Protein AF-A0A0P0C903-F1 (afdb_monomer_lite)

pLDDT: mean 82.74, std 15.5, range [42.97, 96.38]

Sequence (73 aa):
MEGVQETIITIVQILFSIILVIGLIRVVMKFINGAPDALSSLGWLVGGVILWFGFQFFKDDLVGTVGGEGGVR

Radius of gyration: 17.48 Å; chains: 1; bounding box: 34×22×57 Å

Foldseek 3Di:
DVVVVVVVLVVCLVVLVVVLVVLVVVLVVCVVVVPPCSVVSVVVSVVSVVVSVVSVVVVVVVCVVVVPPPDDD

Secondary structure (DSSP, 8-state):
-HHHHHHHHHHHHHHHHHHHHHHHHHHHHHHHTT-TTHHHHHHHHHHHHHHHHHHHHHHHHHHHHHTTSS---

Structure (mmCIF, N/CA/C/O backbone):
data_AF-A0A0P0C903-F1
#
_entry.id   AF-A0A0P0C903-F1
#
loop_
_atom_site.group_PDB
_atom_site.id
_atom_site.type_symbol
_atom_site.label_atom_id
_atom_site.label_alt_id
_atom_site.label_comp_id
_atom_site.label_asym_id
_atom_site.label_entity_id
_atom_site.label_seq_id
_atom_site.pdbx_PDB_ins_code
_atom_site.Cartn_x
_atom_site.Cartn_y
_atom_site.Cartn_z
_atom_site.occupancy
_atom_site.B_iso_or_equiv
_atom_site.auth_seq_id
_atom_site.auth_comp_id
_atom_site.auth_asym_id
_atom_site.auth_atom_id
_atom_site.pdbx_PDB_model_num
ATOM 1 N N . MET A 1 1 ? 22.038 0.618 -21.555 1.00 55.72 1 MET A N 1
ATOM 2 C CA . MET A 1 1 ? 21.165 1.360 -20.613 1.00 55.72 1 MET A CA 1
ATOM 3 C C . MET A 1 1 ? 20.073 0.470 -20.006 1.00 55.72 1 MET A C 1
ATOM 5 O O . MET A 1 1 ? 19.453 0.893 -19.042 1.00 55.72 1 MET A O 1
ATOM 9 N N . GLU A 1 2 ? 19.899 -0.771 -20.479 1.00 59.53 2 GLU A N 1
ATOM 10 C CA . GLU A 1 2 ? 18.889 -1.736 -20.000 1.00 59.53 2 GLU A CA 1
ATOM 11 C C . GLU A 1 2 ? 19.009 -2.075 -18.502 1.00 59.53 2 GLU A C 1
ATOM 13 O O . GLU A 1 2 ? 18.025 -1.992 -17.772 1.00 59.53 2 GLU A O 1
ATOM 18 N N . GLY A 1 3 ? 20.224 -2.304 -17.989 1.00 66.06 3 GLY A N 1
ATOM 19 C CA . GLY A 1 3 ? 20.419 -2.622 -16.564 1.00 66.06 3 GLY A CA 1
ATOM 20 C C . GLY A 1 3 ? 20.044 -1.494 -15.589 1.00 66.06 3 GLY A C 1
ATOM 21 O O . GLY A 1 3 ? 19.735 -1.751 -14.427 1.00 66.06 3 GLY A O 1
ATOM 22 N N . VAL A 1 4 ? 20.023 -0.234 -16.043 1.00 75.00 4 VAL A N 1
ATOM 23 C CA . VAL A 1 4 ? 19.607 0.903 -15.200 1.00 75.00 4 VAL A CA 1
ATOM 24 C C . VAL A 1 4 ? 18.086 0.915 -15.035 1.00 75.00 4 VAL A C 1
ATOM 26 O O . VAL A 1 4 ? 17.594 1.173 -13.939 1.00 75.00 4 VAL A O 1
ATOM 29 N N . GLN A 1 5 ? 17.337 0.583 -16.091 1.00 74.88 5 GLN A N 1
ATOM 30 C CA . GLN A 1 5 ? 15.875 0.556 -16.064 1.00 74.88 5 GLN A CA 1
ATOM 31 C C . GLN A 1 5 ? 15.347 -0.564 -15.159 1.00 74.88 5 GLN A C 1
ATOM 33 O O . GLN A 1 5 ? 14.502 -0.302 -14.304 1.00 74.88 5 GLN A O 1
ATOM 38 N N . GLU A 1 6 ? 15.895 -1.776 -15.266 1.00 80.19 6 GLU A N 1
ATOM 39 C CA . GLU A 1 6 ? 15.541 -2.894 -14.377 1.00 80.19 6 GLU A CA 1
ATOM 40 C C . GLU A 1 6 ? 15.870 -2.597 -12.909 1.00 80.19 6 GLU A C 1
ATOM 42 O O . GLU A 1 6 ? 15.082 -2.902 -12.007 1.00 80.19 6 GLU A O 1
ATOM 47 N N . THR A 1 7 ? 17.005 -1.936 -12.662 1.00 83.75 7 THR A N 1
ATOM 48 C CA . THR A 1 7 ? 17.404 -1.519 -11.313 1.00 83.75 7 THR A CA 1
ATOM 49 C C . THR A 1 7 ? 16.411 -0.510 -10.732 1.00 83.75 7 THR A C 1
ATOM 51 O O . THR A 1 7 ? 15.975 -0.665 -9.592 1.00 83.75 7 THR A O 1
ATOM 54 N N . ILE A 1 8 ? 15.996 0.495 -11.511 1.00 84.00 8 ILE A N 1
ATOM 55 C CA . ILE A 1 8 ? 15.011 1.497 -11.073 1.00 84.00 8 ILE A CA 1
ATOM 56 C C . ILE A 1 8 ? 13.656 0.840 -10.793 1.00 84.00 8 ILE A C 1
ATOM 58 O O . ILE A 1 8 ? 13.067 1.092 -9.743 1.00 84.00 8 ILE A O 1
ATOM 62 N N . ILE A 1 9 ? 13.181 -0.032 -11.687 1.00 84.75 9 ILE A N 1
ATOM 63 C CA . ILE A 1 9 ? 11.924 -0.772 -11.507 1.00 84.75 9 ILE A CA 1
ATOM 64 C C . ILE A 1 9 ? 11.964 -1.584 -10.208 1.00 84.75 9 ILE A C 1
ATOM 66 O O . ILE A 1 9 ? 11.025 -1.528 -9.413 1.00 84.75 9 ILE A O 1
ATOM 70 N N . THR A 1 10 ? 13.070 -2.287 -9.958 1.00 85.19 10 THR A N 1
ATOM 71 C CA . THR A 1 10 ? 13.257 -3.103 -8.753 1.00 85.19 10 THR A CA 1
ATOM 72 C C . THR A 1 10 ? 13.243 -2.248 -7.486 1.00 85.19 10 THR A C 1
ATOM 74 O O . THR A 1 10 ? 12.536 -2.573 -6.531 1.00 85.19 10 THR A O 1
ATOM 77 N N . ILE A 1 11 ? 13.960 -1.120 -7.481 1.00 89.00 11 ILE A N 1
ATOM 78 C CA . ILE A 1 11 ? 13.987 -0.189 -6.343 1.00 89.00 11 ILE A CA 1
ATOM 79 C C . ILE A 1 11 ? 12.586 0.358 -6.062 1.00 89.00 11 ILE A C 1
ATOM 81 O O . ILE A 1 11 ? 12.135 0.328 -4.916 1.00 89.00 11 ILE A O 1
ATOM 85 N N . VAL A 1 12 ? 11.876 0.821 -7.096 1.00 88.31 12 VAL A N 1
ATOM 86 C CA . VAL A 1 12 ? 10.510 1.340 -6.951 1.00 88.31 12 VAL A CA 1
ATOM 87 C C . VAL A 1 12 ? 9.589 0.254 -6.405 1.00 88.31 12 VAL A C 1
ATOM 89 O O . VAL A 1 12 ? 8.850 0.514 -5.461 1.00 88.31 12 VAL A O 1
ATOM 92 N N . GLN A 1 13 ? 9.673 -0.975 -6.913 1.00 87.56 13 GLN A N 1
ATOM 93 C CA . GLN A 1 13 ? 8.848 -2.094 -6.459 1.00 87.56 13 GLN A CA 1
ATOM 94 C C . GLN A 1 13 ? 9.094 -2.453 -4.982 1.00 87.56 13 GLN A C 1
ATOM 96 O O . GLN A 1 13 ? 8.138 -2.668 -4.228 1.00 87.56 13 GLN A O 1
ATOM 101 N N . ILE A 1 14 ? 10.354 -2.454 -4.540 1.00 91.19 14 ILE A N 1
ATOM 102 C CA . ILE A 1 14 ? 10.714 -2.689 -3.136 1.00 91.19 14 ILE A CA 1
ATOM 103 C C . ILE A 1 14 ? 10.171 -1.561 -2.251 1.00 91.19 14 ILE A C 1
ATOM 105 O O . ILE A 1 14 ? 9.491 -1.831 -1.263 1.00 91.19 14 ILE A O 1
ATOM 109 N N . LEU A 1 15 ? 10.386 -0.298 -2.621 1.00 91.81 15 LEU A N 1
ATOM 110 C CA . LEU A 1 15 ? 9.889 0.840 -1.841 1.00 91.81 15 LEU A CA 1
ATOM 111 C C . LEU A 1 15 ? 8.359 0.853 -1.752 1.00 91.81 15 LEU A C 1
ATOM 113 O O . LEU A 1 15 ? 7.800 1.060 -0.675 1.00 91.81 15 LEU A O 1
ATOM 117 N N . PHE A 1 16 ? 7.673 0.585 -2.862 1.00 90.69 16 PHE A N 1
ATOM 118 C CA . PHE A 1 16 ? 6.213 0.591 -2.903 1.00 90.69 16 PHE A CA 1
ATOM 119 C C . PHE A 1 16 ? 5.611 -0.519 -2.037 1.00 90.69 16 PHE A C 1
ATOM 121 O O . PHE A 1 16 ? 4.647 -0.283 -1.310 1.00 90.69 16 PHE A O 1
ATOM 128 N N . SER A 1 17 ? 6.202 -1.719 -2.063 1.00 90.38 17 SER A N 1
ATOM 129 C CA . SER A 1 17 ? 5.749 -2.828 -1.216 1.00 90.38 17 SER A CA 1
ATOM 130 C C . SER A 1 17 ? 5.933 -2.527 0.276 1.00 90.38 17 SER A C 1
ATOM 132 O O . SER A 1 17 ? 5.007 -2.752 1.055 1.00 90.38 17 SER A O 1
ATOM 134 N N . ILE A 1 18 ? 7.057 -1.920 0.675 1.00 94.62 18 ILE A N 1
ATOM 135 C CA . ILE A 1 18 ? 7.286 -1.464 2.057 1.00 94.62 18 ILE A CA 1
ATOM 136 C C . ILE A 1 18 ? 6.209 -0.461 2.493 1.00 94.62 18 ILE A C 1
ATOM 138 O O . ILE A 1 18 ? 5.640 -0.599 3.577 1.00 94.62 18 ILE A O 1
ATOM 142 N N . ILE A 1 19 ? 5.888 0.524 1.648 1.00 94.00 19 ILE A N 1
ATOM 143 C CA . ILE A 1 19 ? 4.860 1.532 1.951 1.00 94.00 19 ILE A CA 1
ATOM 144 C C . ILE A 1 19 ? 3.493 0.874 2.170 1.00 94.00 19 ILE A C 1
ATOM 146 O O . ILE A 1 19 ? 2.792 1.229 3.120 1.00 94.00 19 ILE A O 1
ATOM 150 N N . LEU A 1 20 ? 3.120 -0.108 1.344 1.00 94.06 20 LEU A N 1
ATOM 151 C CA . LEU A 1 20 ? 1.85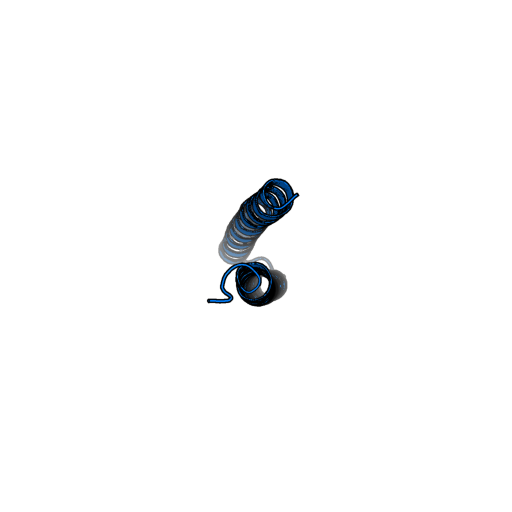9 -0.833 1.508 1.00 94.06 20 LEU A CA 1
ATOM 152 C C . LEU A 1 20 ? 1.813 -1.644 2.801 1.00 94.06 20 LEU A C 1
ATOM 154 O O . LEU A 1 20 ? 0.795 -1.621 3.489 1.00 94.06 20 LEU A O 1
ATOM 158 N N . VAL A 1 21 ? 2.908 -2.312 3.169 1.00 95.38 21 VAL A N 1
ATOM 159 C CA . VAL A 1 21 ? 2.996 -3.052 4.436 1.00 95.38 21 VAL A CA 1
ATOM 160 C C . VAL A 1 21 ? 2.843 -2.106 5.627 1.00 95.38 21 VAL A C 1
ATOM 162 O O . VAL A 1 21 ? 2.067 -2.381 6.541 1.00 95.38 21 VAL A O 1
ATOM 165 N N . ILE A 1 22 ? 3.519 -0.955 5.604 1.00 95.88 22 ILE A N 1
ATOM 166 C CA . ILE A 1 22 ? 3.375 0.070 6.647 1.00 95.88 22 ILE A CA 1
ATOM 167 C C . ILE A 1 22 ? 1.931 0.590 6.696 1.00 95.88 22 ILE A C 1
ATOM 169 O O . ILE A 1 22 ? 1.360 0.741 7.778 1.00 95.88 22 ILE A O 1
ATOM 173 N N . GLY A 1 23 ? 1.319 0.833 5.535 1.00 94.88 23 GLY A N 1
ATOM 174 C CA . GLY A 1 23 ? -0.082 1.230 5.419 1.00 94.88 23 GLY A CA 1
ATOM 175 C C . GLY A 1 23 ? -1.029 0.199 6.033 1.00 94.88 23 GLY A C 1
ATOM 176 O O . GLY A 1 23 ? -1.905 0.565 6.814 1.00 94.88 23 GLY A O 1
ATOM 177 N N . LEU A 1 24 ? -0.805 -1.087 5.759 1.00 95.69 24 LEU A N 1
ATOM 178 C CA . LEU A 1 24 ? -1.569 -2.191 6.332 1.00 95.69 24 LEU A CA 1
ATOM 179 C C . LEU A 1 24 ? -1.462 -2.211 7.856 1.00 95.69 24 LEU A C 1
ATOM 181 O O . LEU A 1 24 ? -2.488 -2.207 8.535 1.00 95.69 24 LEU A O 1
ATOM 185 N N . ILE A 1 25 ? -0.242 -2.157 8.399 1.00 96.38 25 ILE A N 1
ATOM 186 C CA . ILE A 1 25 ? -0.017 -2.118 9.852 1.00 96.38 25 ILE A CA 1
ATOM 187 C C . ILE A 1 25 ? -0.747 -0.920 10.468 1.00 96.38 25 ILE A C 1
ATOM 189 O O . ILE A 1 25 ? -1.427 -1.060 11.484 1.00 96.38 25 ILE A O 1
ATOM 193 N N . ARG A 1 26 ? -0.662 0.256 9.836 1.00 94.19 26 ARG A N 1
ATOM 194 C CA . ARG A 1 26 ? -1.338 1.469 10.310 1.00 94.19 26 ARG A CA 1
ATOM 195 C C . ARG A 1 26 ? -2.856 1.307 10.339 1.00 94.19 26 ARG A C 1
ATOM 197 O O . ARG A 1 26 ? -3.490 1.746 11.296 1.00 94.19 26 ARG A O 1
ATOM 204 N N . VAL A 1 27 ? -3.440 0.699 9.311 1.00 96.12 27 VAL A N 1
ATOM 205 C CA . VAL A 1 27 ? -4.883 0.444 9.243 1.00 96.12 27 VAL A CA 1
ATOM 206 C C . VAL A 1 27 ? -5.305 -0.543 10.327 1.00 96.12 27 VAL A C 1
ATOM 208 O O . VAL A 1 27 ? -6.232 -0.249 11.077 1.00 96.12 27 VAL A O 1
ATOM 211 N N . VAL A 1 28 ? -4.581 -1.654 10.480 1.00 95.81 28 VAL A N 1
ATOM 212 C CA . VAL A 1 28 ? -4.834 -2.651 11.532 1.00 95.81 28 VAL A CA 1
ATOM 213 C C . VAL A 1 28 ? -4.780 -2.007 12.920 1.00 95.81 28 VAL A C 1
ATOM 215 O O . VAL A 1 28 ? -5.713 -2.163 13.704 1.00 95.81 28 VAL A O 1
ATOM 218 N N . MET A 1 29 ? -3.754 -1.200 13.199 1.00 96.06 29 MET A N 1
ATOM 219 C CA . MET A 1 29 ? -3.626 -0.456 14.458 1.00 96.06 29 MET A CA 1
ATOM 220 C C . MET A 1 29 ? -4.815 0.481 14.706 1.00 96.06 29 MET A C 1
ATOM 222 O O . MET A 1 29 ? -5.297 0.587 15.831 1.00 96.06 29 MET A O 1
ATOM 226 N N . LYS A 1 30 ? -5.323 1.152 13.668 1.00 94.44 30 LYS A N 1
ATOM 227 C CA . LYS A 1 30 ? -6.498 2.026 13.792 1.00 94.44 30 LYS A CA 1
ATOM 228 C C . LYS A 1 30 ? -7.777 1.259 14.106 1.00 94.44 30 LYS A C 1
ATOM 230 O O . LYS A 1 30 ? -8.553 1.728 14.932 1.00 94.44 30 LYS A O 1
ATOM 235 N N . PHE A 1 31 ? -7.983 0.094 13.495 1.00 93.75 31 PHE A N 1
ATOM 236 C CA . PHE A 1 31 ? -9.132 -0.757 13.812 1.00 93.75 31 PHE A CA 1
ATOM 237 C C . PHE A 1 31 ? -9.058 -1.312 15.234 1.00 93.75 31 PHE A C 1
ATOM 239 O O . PHE A 1 31 ? -10.053 -1.252 15.950 1.00 93.75 31 PHE A O 1
ATOM 246 N N . ILE A 1 32 ? -7.881 -1.781 15.666 1.00 94.88 32 ILE A N 1
ATOM 247 C CA . ILE A 1 32 ? -7.665 -2.274 17.036 1.00 94.88 32 ILE A CA 1
ATOM 248 C C . ILE A 1 32 ? -7.969 -1.179 18.065 1.00 94.88 32 ILE A C 1
ATOM 250 O O . ILE A 1 32 ? -8.616 -1.442 19.073 1.00 94.88 32 ILE A O 1
ATOM 254 N N . ASN A 1 33 ? -7.553 0.058 17.792 1.00 94.94 33 ASN A N 1
ATOM 255 C CA . ASN A 1 33 ? -7.759 1.189 18.696 1.00 94.94 33 ASN A CA 1
ATOM 256 C C . ASN A 1 33 ? -9.143 1.855 18.562 1.00 94.94 33 ASN A C 1
ATOM 258 O O . ASN A 1 33 ? -9.379 2.880 19.197 1.00 94.94 33 ASN A O 1
ATOM 262 N N . GLY A 1 34 ? -10.046 1.328 17.724 1.00 90.62 34 GLY A N 1
ATOM 263 C CA . GLY A 1 34 ? -11.381 1.901 17.514 1.00 90.62 34 GLY A CA 1
ATOM 264 C C . GLY A 1 34 ? -11.369 3.323 16.939 1.00 90.62 34 GLY A C 1
ATOM 265 O O . GLY A 1 34 ? -12.261 4.116 17.235 1.00 90.62 34 GLY A O 1
ATOM 266 N N . ALA A 1 35 ? -10.349 3.678 16.149 1.00 91.75 35 ALA A N 1
ATOM 267 C CA . ALA A 1 35 ? -10.204 5.028 15.618 1.00 91.75 35 ALA A CA 1
ATOM 268 C C . ALA A 1 35 ? -11.330 5.357 14.611 1.00 91.75 35 ALA A C 1
ATOM 270 O O . ALA A 1 35 ? -11.597 4.558 13.707 1.00 91.75 35 ALA A O 1
ATOM 271 N N . PRO A 1 36 ? -11.956 6.547 14.693 1.00 90.62 36 PRO A N 1
ATOM 272 C CA . PRO A 1 36 ? -13.097 6.913 13.847 1.00 90.62 36 PRO A CA 1
ATOM 273 C C . PRO A 1 36 ? -12.745 7.026 12.355 1.00 90.62 36 PRO A C 1
ATOM 275 O O . PRO A 1 36 ? -13.619 6.961 11.495 1.00 90.62 36 PRO A O 1
ATOM 278 N N . ASP A 1 37 ? -11.462 7.169 12.025 1.00 92.81 37 ASP A N 1
ATOM 279 C CA . ASP A 1 37 ? -10.949 7.315 10.664 1.00 92.81 37 ASP A CA 1
ATOM 280 C C . ASP A 1 37 ? -10.308 6.024 10.110 1.00 92.81 37 ASP A C 1
ATOM 282 O O . ASP A 1 37 ? -9.623 6.049 9.077 1.00 92.81 37 ASP A O 1
ATOM 286 N N . ALA A 1 38 ? -10.532 4.881 10.770 1.00 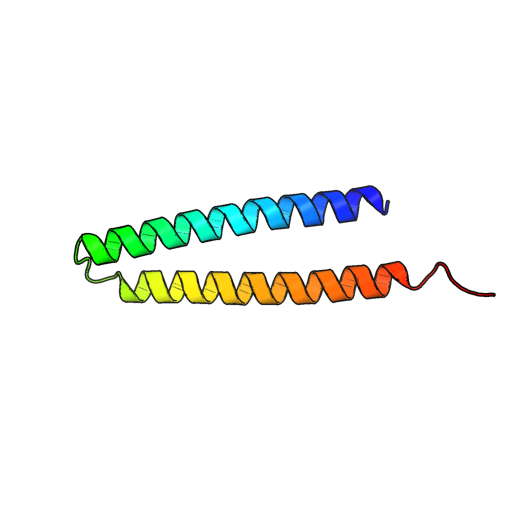90.94 38 ALA A N 1
ATOM 287 C CA . ALA A 1 38 ? -10.029 3.580 10.331 1.00 90.94 38 ALA A CA 1
ATOM 288 C C . ALA A 1 38 ? -10.511 3.224 8.914 1.00 90.94 38 ALA A C 1
ATOM 290 O O . ALA A 1 38 ? -9.707 2.811 8.079 1.00 90.94 38 ALA A O 1
ATOM 291 N N . LEU A 1 39 ? -11.788 3.484 8.602 1.00 92.31 39 LEU A N 1
ATOM 292 C CA . LEU A 1 39 ? -12.369 3.248 7.273 1.00 92.31 39 LEU A CA 1
ATOM 293 C C . LEU A 1 39 ? -11.752 4.135 6.186 1.00 92.31 39 LEU A C 1
ATOM 295 O O . LEU A 1 39 ? -11.463 3.656 5.094 1.00 92.31 39 LEU A O 1
ATOM 299 N N . SER A 1 40 ? -11.489 5.409 6.489 1.00 93.00 40 SER A N 1
ATOM 300 C CA . SER A 1 40 ? -10.788 6.310 5.562 1.00 93.00 40 SER A CA 1
ATOM 301 C C . SER A 1 40 ? -9.369 5.807 5.283 1.00 93.00 40 SER A C 1
ATOM 303 O O . SER A 1 40 ? -8.927 5.741 4.138 1.00 93.00 40 SER A O 1
ATOM 305 N N . SER A 1 41 ? -8.676 5.350 6.328 1.00 93.50 41 SER A N 1
ATOM 306 C CA . SER A 1 41 ? -7.322 4.799 6.209 1.00 93.50 41 SER A CA 1
ATOM 307 C C . SER A 1 41 ? -7.297 3.491 5.414 1.00 93.50 41 SER A C 1
ATOM 309 O O . SER A 1 41 ? -6.378 3.269 4.630 1.00 93.50 41 SER A O 1
ATOM 311 N N . LEU A 1 42 ? -8.320 2.647 5.578 1.00 93.62 42 LEU A N 1
ATOM 312 C CA . LEU A 1 42 ? -8.526 1.452 4.763 1.00 93.62 42 LEU A CA 1
ATOM 313 C C . LEU A 1 42 ? -8.767 1.824 3.294 1.00 93.62 42 LEU A C 1
ATOM 315 O O . LEU A 1 42 ? -8.152 1.228 2.419 1.00 93.62 42 LEU A O 1
ATOM 319 N N . GLY A 1 43 ? -9.584 2.844 3.015 1.00 94.38 43 GLY A N 1
ATOM 320 C CA . GLY A 1 43 ? -9.788 3.360 1.658 1.00 94.38 43 GLY A CA 1
ATOM 321 C C . GLY A 1 43 ? -8.484 3.817 0.995 1.00 94.38 43 GLY A C 1
ATOM 322 O O . GLY A 1 43 ? -8.221 3.463 -0.153 1.00 94.38 43 GLY A O 1
ATOM 323 N N . TRP A 1 44 ? -7.619 4.518 1.735 1.00 93.81 44 TRP A N 1
ATOM 324 C CA . TRP A 1 44 ? -6.282 4.894 1.260 1.00 93.81 44 TRP A CA 1
ATOM 325 C C . TRP A 1 44 ? -5.380 3.689 0.990 1.00 93.81 44 TRP A C 1
ATOM 327 O O . TRP A 1 44 ? -4.674 3.674 -0.017 1.00 93.81 44 TRP A O 1
ATOM 337 N N . LEU A 1 45 ? -5.412 2.671 1.853 1.00 94.81 45 LEU A N 1
ATOM 338 C CA . LEU A 1 45 ? -4.656 1.437 1.645 1.00 94.81 45 LEU A CA 1
ATOM 339 C C . LEU A 1 45 ? -5.127 0.702 0.388 1.00 94.81 45 LEU A C 1
ATOM 341 O O . LEU A 1 45 ? -4.302 0.306 -0.429 1.00 94.81 45 LEU A O 1
ATOM 345 N N . VAL A 1 46 ? -6.441 0.566 0.205 1.00 95.25 46 VAL A N 1
ATOM 346 C CA . VAL A 1 46 ? -7.033 -0.044 -0.993 1.00 95.25 46 VAL A CA 1
ATOM 347 C C . VAL A 1 46 ? -6.644 0.747 -2.243 1.00 95.25 46 VAL A C 1
ATOM 349 O O . VAL A 1 46 ? -6.212 0.151 -3.225 1.00 95.25 46 VAL A O 1
ATOM 352 N N . GLY A 1 47 ? -6.699 2.081 -2.192 1.00 94.94 47 GLY A N 1
ATOM 353 C CA . GLY A 1 47 ? -6.211 2.940 -3.273 1.00 94.94 47 GLY A CA 1
ATOM 354 C C . GLY A 1 47 ? -4.729 2.709 -3.584 1.00 94.94 47 GLY A C 1
ATOM 355 O O . GLY A 1 47 ? -4.357 2.562 -4.745 1.00 94.94 47 GLY A O 1
ATOM 356 N N . GLY A 1 48 ? -3.889 2.588 -2.553 1.00 93.00 48 GLY A N 1
ATOM 357 C CA . GLY A 1 48 ? -2.474 2.248 -2.702 1.00 93.00 48 GLY A CA 1
ATOM 358 C C . GLY A 1 48 ? -2.249 0.882 -3.356 1.00 93.00 48 GLY A C 1
ATOM 359 O O . GLY A 1 48 ? -1.393 0.758 -4.229 1.00 93.00 48 GLY A O 1
ATOM 360 N N . VAL A 1 49 ? -3.030 -0.134 -2.978 1.00 92.88 49 VAL A N 1
ATOM 361 C CA . VAL A 1 49 ? -2.962 -1.479 -3.576 1.00 92.88 49 VAL A CA 1
ATOM 362 C C . VAL A 1 49 ? -3.378 -1.445 -5.049 1.00 92.88 49 VAL A C 1
ATOM 364 O O . VAL A 1 49 ? -2.711 -2.055 -5.878 1.00 92.88 49 VAL A O 1
ATOM 367 N N . ILE A 1 50 ? -4.428 -0.699 -5.402 1.00 93.38 50 ILE A N 1
ATOM 368 C CA . ILE A 1 50 ? -4.863 -0.535 -6.799 1.00 93.38 50 ILE A CA 1
ATOM 369 C C . ILE A 1 50 ? -3.777 0.159 -7.629 1.00 93.38 50 ILE A C 1
ATOM 371 O O . ILE A 1 50 ? -3.455 -0.302 -8.723 1.00 93.38 50 ILE A O 1
ATOM 375 N N . LEU A 1 51 ? -3.171 1.230 -7.105 1.00 91.31 51 LEU A N 1
ATOM 376 C CA . LEU A 1 51 ? -2.051 1.910 -7.764 1.00 91.31 51 LEU A CA 1
ATOM 377 C C 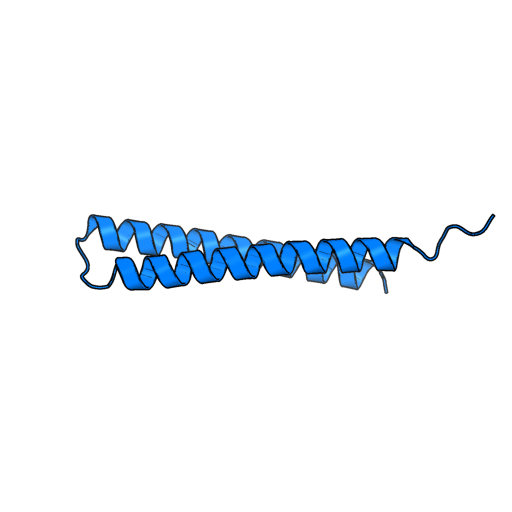. LEU A 1 51 ? -0.851 0.978 -7.950 1.00 91.31 51 LEU A C 1
ATOM 379 O O . LEU A 1 51 ? -0.220 0.989 -9.006 1.00 91.31 51 LEU A O 1
ATOM 383 N N . TRP A 1 52 ? -0.559 0.143 -6.953 1.00 88.38 52 TRP A N 1
ATOM 384 C CA . TRP A 1 52 ? 0.500 -0.855 -7.051 1.00 88.38 52 TRP A CA 1
ATOM 385 C C . TRP A 1 52 ? 0.214 -1.887 -8.141 1.00 88.38 52 TRP A C 1
ATOM 387 O O . TRP A 1 52 ? 1.101 -2.171 -8.942 1.00 88.38 52 TRP A O 1
ATOM 397 N N . PHE A 1 53 ? -1.018 -2.396 -8.225 1.00 87.19 53 PHE A N 1
ATOM 398 C CA . PHE A 1 53 ? -1.428 -3.293 -9.306 1.00 87.19 53 PHE A CA 1
ATOM 399 C C . PHE A 1 53 ? -1.300 -2.625 -10.676 1.00 87.19 53 PHE A C 1
ATOM 401 O O . PHE A 1 53 ? -0.732 -3.222 -11.585 1.00 87.19 53 PHE A O 1
ATOM 408 N N . GLY A 1 54 ? -1.750 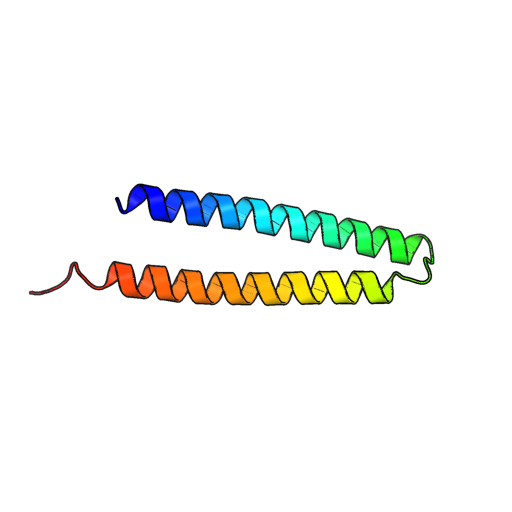-1.375 -10.816 1.00 88.00 54 GLY A N 1
ATOM 409 C CA . GLY A 1 54 ? -1.570 -0.605 -12.048 1.00 88.00 54 GLY A CA 1
ATOM 410 C C . GLY A 1 54 ? -0.097 -0.490 -12.444 1.00 88.00 54 GLY A C 1
ATOM 411 O O . GLY A 1 54 ? 0.253 -0.734 -13.594 1.00 88.00 54 GLY A O 1
ATOM 412 N N . PHE A 1 55 ? 0.787 -0.206 -11.484 1.00 85.19 55 PHE A N 1
ATOM 413 C CA . PHE A 1 55 ? 2.230 -0.172 -11.726 1.00 85.19 55 PHE A CA 1
ATOM 414 C C . PHE A 1 55 ? 2.801 -1.538 -12.142 1.00 85.19 55 PHE A C 1
ATOM 416 O O . PHE A 1 55 ? 3.669 -1.575 -13.011 1.00 85.19 55 PHE A O 1
ATOM 423 N N . GLN A 1 56 ? 2.317 -2.656 -11.580 1.00 85.00 56 GLN A N 1
ATOM 424 C CA . GLN A 1 56 ? 2.718 -3.997 -12.035 1.00 85.00 56 GLN A CA 1
ATOM 425 C C . GLN A 1 56 ? 2.342 -4.221 -13.504 1.00 85.00 56 GLN A C 1
ATOM 427 O O . GLN A 1 56 ? 3.200 -4.629 -14.275 1.00 85.00 56 GLN A O 1
ATOM 432 N N . PHE A 1 57 ? 1.115 -3.872 -13.904 1.00 83.88 57 PHE A N 1
ATOM 433 C CA . PHE A 1 57 ? 0.679 -3.985 -15.300 1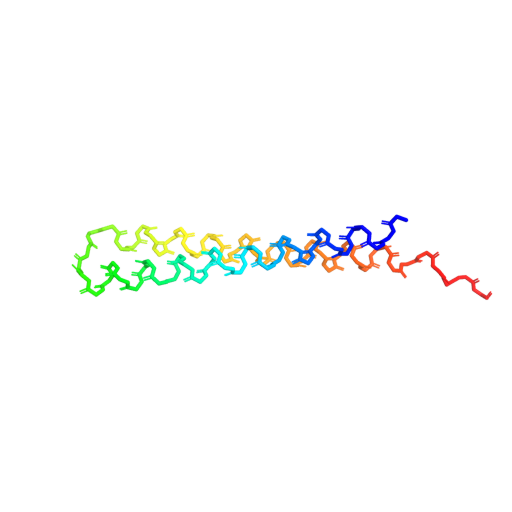.00 83.88 57 PHE A CA 1
ATOM 434 C C . PHE A 1 57 ? 1.535 -3.138 -16.249 1.00 83.88 57 PHE A C 1
ATOM 436 O O . PHE A 1 57 ? 2.010 -3.644 -17.260 1.00 83.88 57 PHE A O 1
ATOM 443 N N . PHE A 1 58 ? 1.801 -1.873 -15.906 1.00 81.88 58 PHE A N 1
ATOM 444 C CA . PHE A 1 58 ? 2.671 -1.021 -16.725 1.00 81.88 58 PHE A CA 1
ATOM 445 C C . PHE A 1 58 ? 4.102 -1.542 -16.807 1.00 81.88 58 PHE A C 1
ATOM 447 O O . PHE A 1 58 ? 4.733 -1.427 -17.853 1.00 81.88 58 PHE A O 1
ATOM 454 N N . LYS A 1 59 ? 4.630 -2.094 -15.711 1.00 78.31 59 LYS A N 1
ATOM 455 C CA . LYS A 1 59 ? 5.940 -2.742 -15.710 1.00 78.31 59 LYS A CA 1
ATOM 456 C C . LYS A 1 59 ? 5.943 -3.943 -16.652 1.00 78.31 59 LYS A C 1
ATOM 458 O O . LYS A 1 59 ? 6.879 -4.064 -17.433 1.00 78.31 59 LYS A O 1
ATOM 463 N N . ASP A 1 60 ? 4.933 -4.801 -16.582 1.00 75.06 60 ASP A N 1
ATOM 464 C CA . ASP A 1 60 ? 4.860 -6.010 -17.403 1.00 75.06 60 ASP A CA 1
ATOM 465 C C . ASP A 1 60 ? 4.743 -5.660 -18.897 1.00 75.06 60 ASP A C 1
ATOM 467 O O . ASP A 1 60 ? 5.428 -6.271 -19.715 1.00 75.06 60 ASP A O 1
ATOM 471 N N . ASP A 1 61 ? 4.003 -4.604 -19.249 1.00 73.81 61 ASP A N 1
ATOM 472 C CA . ASP A 1 61 ? 3.949 -4.072 -20.619 1.00 73.81 61 ASP A CA 1
ATOM 473 C C . ASP A 1 61 ? 5.266 -3.403 -21.052 1.00 73.81 61 ASP A C 1
ATOM 475 O O . ASP A 1 61 ? 5.712 -3.590 -22.185 1.00 73.81 61 ASP A O 1
ATOM 479 N N . LEU A 1 62 ? 5.928 -2.642 -20.170 1.00 63.34 62 LEU A N 1
ATOM 480 C CA . LEU A 1 62 ? 7.237 -2.036 -20.450 1.00 63.34 62 LEU A CA 1
ATOM 481 C C . LEU A 1 62 ? 8.308 -3.103 -20.680 1.00 63.34 62 LEU A C 1
ATOM 483 O O . LEU A 1 62 ? 9.064 -3.009 -21.640 1.00 63.34 62 LEU A O 1
ATOM 487 N N . VAL A 1 63 ? 8.364 -4.129 -19.834 1.00 63.34 63 VAL A N 1
ATOM 488 C CA . VAL A 1 63 ? 9.299 -5.252 -19.980 1.00 63.34 63 VAL A CA 1
ATOM 489 C C . VAL A 1 63 ? 8.935 -6.097 -21.206 1.00 63.34 63 VAL A C 1
ATOM 491 O O . VAL A 1 63 ? 9.825 -6.490 -21.957 1.00 63.34 63 VAL A O 1
ATOM 494 N N . GLY A 1 64 ? 7.644 -6.315 -21.470 1.00 60.12 64 GLY A N 1
ATOM 495 C CA . GLY A 1 64 ? 7.161 -7.047 -22.643 1.00 60.12 64 GLY A CA 1
ATOM 496 C C . GLY A 1 64 ? 7.437 -6.338 -23.972 1.00 60.12 64 GLY A C 1
ATOM 497 O O . GLY A 1 64 ? 7.751 -6.994 -24.962 1.00 60.12 64 GLY A O 1
ATOM 498 N N . THR A 1 65 ? 7.388 -5.005 -23.994 1.00 56.25 65 THR A N 1
ATOM 499 C CA . THR A 1 65 ? 7.677 -4.200 -25.193 1.00 56.25 65 THR A CA 1
ATOM 500 C C . THR A 1 65 ? 9.185 -4.015 -25.400 1.00 56.25 65 THR A C 1
ATOM 502 O O . THR A 1 65 ? 9.655 -4.049 -26.533 1.00 56.25 65 THR A O 1
ATOM 505 N N . VAL A 1 66 ? 9.971 -3.888 -24.322 1.00 54.31 66 VAL A N 1
ATOM 506 C CA . VAL A 1 66 ? 11.442 -3.763 -24.388 1.00 54.31 66 VAL A CA 1
ATOM 507 C C . VAL A 1 66 ? 12.127 -5.112 -24.674 1.00 54.31 66 VAL A C 1
ATOM 509 O O . VAL A 1 66 ? 13.176 -5.141 -25.308 1.00 54.31 66 VAL A O 1
ATOM 512 N N . GLY A 1 67 ? 11.512 -6.247 -24.323 1.00 48.56 67 GLY A N 1
ATOM 513 C CA . GLY A 1 67 ? 11.979 -7.588 -24.711 1.00 48.56 67 GLY A CA 1
ATOM 514 C C . GLY A 1 67 ? 11.732 -7.968 -26.183 1.00 48.56 67 GLY A C 1
ATOM 515 O O . GLY A 1 67 ? 12.097 -9.068 -26.597 1.00 48.56 67 GLY A O 1
ATOM 516 N N . GLY A 1 68 ? 11.101 -7.087 -26.970 1.00 47.69 68 GLY A N 1
ATOM 517 C CA . GLY A 1 68 ? 10.648 -7.353 -28.340 1.00 47.69 68 GLY A CA 1
ATOM 518 C C . GLY A 1 68 ? 11.630 -7.023 -29.473 1.00 47.69 68 GLY A C 1
ATOM 519 O O . GLY A 1 68 ? 11.343 -7.366 -30.617 1.00 47.69 68 GLY A O 1
ATOM 520 N N . GLU A 1 69 ? 12.789 -6.410 -29.211 1.00 52.56 69 GLU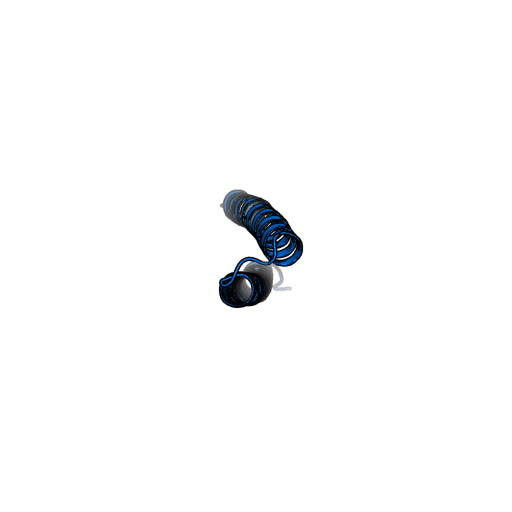 A N 1
ATOM 521 C CA . GLU A 1 69 ? 13.720 -5.956 -30.270 1.00 52.56 69 GLU A CA 1
ATOM 522 C C . GLU A 1 69 ? 15.041 -6.749 -30.339 1.00 52.56 69 GLU A C 1
ATOM 524 O O . GLU A 1 69 ? 16.089 -6.216 -30.690 1.00 52.56 69 GLU A O 1
ATOM 529 N N . GLY A 1 70 ? 15.000 -8.054 -30.045 1.00 49.41 70 GLY A N 1
ATOM 530 C CA . GLY A 1 70 ? 16.164 -8.950 -30.159 1.00 49.41 70 GLY A CA 1
ATOM 531 C C . GLY A 1 70 ? 15.988 -10.175 -31.063 1.00 49.41 70 GLY A C 1
ATOM 532 O O . GLY A 1 70 ? 16.878 -11.018 -31.112 1.00 49.41 70 GLY A O 1
ATOM 533 N N . GLY A 1 71 ? 14.853 -10.318 -31.754 1.00 42.97 71 GLY A N 1
ATOM 534 C CA . GLY A 1 71 ? 14.483 -11.569 -32.428 1.00 42.97 71 GLY A CA 1
ATOM 535 C C . GLY A 1 71 ? 13.986 -11.400 -33.860 1.00 42.97 71 GLY A C 1
ATOM 536 O O . GLY A 1 71 ? 12.841 -11.733 -34.150 1.00 42.97 71 GLY A O 1
ATOM 537 N N . VAL A 1 72 ? 14.841 -10.932 -34.771 1.00 59.44 72 VAL A N 1
ATOM 538 C CA . VAL A 1 72 ? 14.650 -11.130 -36.217 1.00 59.44 72 VAL A CA 1
ATOM 539 C C . VAL A 1 72 ? 15.671 -12.143 -36.733 1.00 59.44 72 VAL A C 1
ATOM 541 O O . VAL A 1 72 ? 16.822 -11.783 -36.911 1.00 59.44 72 VAL A O 1
ATOM 544 N N . ARG A 1 73 ? 15.177 -13.360 -37.005 1.00 43.09 73 ARG A N 1
ATOM 545 C CA . ARG A 1 73 ? 15.712 -14.406 -37.908 1.00 43.09 73 ARG A CA 1
ATOM 546 C C . ARG A 1 73 ? 17.154 -14.881 -37.708 1.00 43.09 73 ARG A C 1
ATOM 548 O O . ARG A 1 73 ? 18.095 -14.107 -37.960 1.00 43.09 73 ARG A O 1
#

Organism: NCBI:txid512763